Protein AF-A0A1A8GIK7-F1 (afdb_monomer)

Mean predicted aligned error: 8.46 Å

Organism: NCBI:txid1143690

pLDDT: mean 83.05, std 13.23, range [48.0, 95.25]

Structure (mmCIF, N/CA/C/O backbone):
data_AF-A0A1A8GIK7-F1
#
_entry.id   AF-A0A1A8GIK7-F1
#
loop_
_atom_site.group_PDB
_atom_site.id
_atom_site.type_symbol
_atom_site.label_atom_id
_atom_site.label_alt_id
_atom_site.label_comp_id
_atom_site.label_asym_id
_atom_site.label_entity_id
_atom_site.label_seq_id
_atom_site.pdbx_PDB_ins_code
_atom_site.Cartn_x
_atom_site.Cartn_y
_atom_site.Cartn_z
_atom_site.occupancy
_atom_site.B_iso_or_equiv
_atom_site.auth_seq_id
_atom_site.auth_comp_id
_atom_site.auth_asym_id
_atom_site.auth_atom_id
_atom_site.pdbx_PDB_model_num
ATOM 1 N N . THR A 1 1 ? 5.775 -8.229 -13.588 1.00 61.22 1 THR A N 1
ATOM 2 C CA . THR A 1 1 ? 4.514 -8.492 -12.857 1.00 61.22 1 THR A CA 1
ATOM 3 C C . THR A 1 1 ? 4.758 -8.276 -11.381 1.00 61.22 1 THR A C 1
ATOM 5 O O . THR A 1 1 ? 5.738 -8.806 -10.877 1.00 61.22 1 THR A O 1
ATOM 8 N N . CYS A 1 2 ? 3.927 -7.486 -10.700 1.00 80.81 2 CYS A N 1
ATOM 9 C CA . CYS A 1 2 ? 4.028 -7.316 -9.246 1.00 80.81 2 CYS A CA 1
ATOM 10 C C . CYS A 1 2 ? 3.340 -8.500 -8.560 1.00 80.81 2 CYS A C 1
ATOM 12 O O . CYS A 1 2 ? 2.240 -8.877 -8.971 1.00 80.81 2 CYS A O 1
ATOM 14 N N . GLN A 1 3 ? 3.976 -9.101 -7.555 1.00 87.50 3 GLN A N 1
ATOM 15 C CA . GLN A 1 3 ? 3.407 -10.220 -6.805 1.00 87.50 3 GLN A CA 1
ATOM 16 C C . GLN A 1 3 ? 3.294 -9.870 -5.324 1.00 87.50 3 GLN A C 1
ATOM 18 O O . GLN A 1 3 ? 4.249 -9.383 -4.726 1.00 87.50 3 GLN A O 1
ATOM 23 N N . LEU A 1 4 ? 2.130 -10.156 -4.737 1.00 84.94 4 LEU A N 1
ATOM 24 C CA . LEU A 1 4 ? 1.893 -10.069 -3.297 1.00 84.94 4 LEU A CA 1
ATOM 25 C C . LEU A 1 4 ? 1.354 -11.416 -2.812 1.00 84.94 4 LEU A C 1
ATOM 27 O O . LEU A 1 4 ? 0.173 -11.740 -2.980 1.00 84.94 4 LEU A O 1
ATOM 31 N N . GLY A 1 5 ? 2.245 -12.236 -2.254 1.00 84.50 5 GLY A N 1
ATOM 32 C CA . GLY A 1 5 ? 1.946 -13.633 -1.951 1.00 84.50 5 GLY A CA 1
ATOM 33 C C . GLY A 1 5 ? 1.450 -14.373 -3.209 1.00 84.50 5 GLY A C 1
ATOM 34 O O . GLY A 1 5 ? 2.138 -14.358 -4.226 1.00 84.50 5 GLY A O 1
ATOM 35 N N . PRO A 1 6 ? 0.259 -15.002 -3.187 1.00 87.62 6 PRO A N 1
ATOM 36 C CA . PRO A 1 6 ? -0.286 -15.729 -4.337 1.00 87.62 6 PRO A CA 1
ATOM 37 C C . PRO A 1 6 ? -1.006 -14.833 -5.362 1.00 87.62 6 PRO A C 1
ATOM 39 O O . PRO A 1 6 ? -1.591 -15.351 -6.311 1.00 87.62 6 PRO A O 1
ATOM 42 N N . LEU A 1 7 ? -1.045 -13.513 -5.154 1.00 89.44 7 LEU A N 1
ATOM 43 C CA . LEU A 1 7 ? -1.707 -12.570 -6.055 1.00 89.44 7 LEU A CA 1
ATOM 44 C C . LEU A 1 7 ? -0.691 -11.983 -7.036 1.00 89.44 7 LEU A C 1
ATOM 46 O O . LEU A 1 7 ? 0.392 -11.567 -6.631 1.00 89.44 7 LEU A O 1
ATOM 50 N N . ALA A 1 8 ? -1.064 -11.912 -8.313 1.00 91.00 8 ALA A N 1
ATOM 51 C CA . ALA A 1 8 ? -0.278 -11.268 -9.359 1.00 91.00 8 ALA A CA 1
ATOM 52 C C . ALA A 1 8 ? -1.048 -10.075 -9.934 1.00 91.00 8 ALA A C 1
ATOM 54 O O . ALA A 1 8 ? -2.228 -10.192 -10.268 1.00 91.00 8 ALA A O 1
ATOM 55 N N . PHE A 1 9 ? -0.366 -8.940 -10.073 1.00 88.94 9 PHE A N 1
ATOM 56 C CA . PHE A 1 9 ? -0.949 -7.684 -10.531 1.00 88.94 9 PHE A CA 1
ATOM 57 C C . PHE A 1 9 ? -0.259 -7.181 -11.797 1.00 88.94 9 PHE A C 1
ATOM 59 O O . PHE A 1 9 ? 0.972 -7.233 -11.937 1.00 88.94 9 PHE A O 1
ATOM 66 N N . VAL A 1 10 ? -1.076 -6.646 -12.704 1.00 88.88 10 VAL A N 1
ATOM 67 C CA . VAL A 1 10 ? -0.626 -5.908 -13.887 1.00 88.88 10 VAL A CA 1
ATOM 68 C C . VAL A 1 10 ? -0.661 -4.424 -13.540 1.00 88.88 10 VAL A C 1
ATOM 70 O O . VAL A 1 10 ? -1.728 -3.809 -13.441 1.00 88.88 10 VAL A O 1
ATOM 73 N N . VAL A 1 11 ? 0.518 -3.880 -13.260 1.00 87.38 11 VAL A N 1
ATOM 74 C CA . VAL A 1 11 ? 0.707 -2.518 -12.758 1.00 87.38 11 VAL A CA 1
ATOM 75 C C . VAL A 1 11 ? 1.929 -1.892 -13.401 1.00 87.38 11 VAL A C 1
ATOM 77 O O . VAL A 1 11 ? 2.894 -2.589 -13.716 1.00 87.38 11 VAL A O 1
ATOM 80 N N . GLU A 1 12 ? 1.850 -0.585 -13.589 1.00 87.94 12 GLU A N 1
ATOM 81 C CA . GLU A 1 12 ? 2.940 0.252 -14.066 1.00 87.94 12 GLU A CA 1
ATOM 82 C C . GLU A 1 12 ? 3.545 0.958 -12.855 1.00 87.94 12 GLU A C 1
ATOM 84 O O . GLU A 1 12 ? 2.815 1.393 -11.965 1.00 87.94 12 GLU A O 1
ATOM 89 N N . PHE A 1 13 ? 4.873 1.034 -12.804 1.00 87.06 13 PHE A N 1
ATOM 90 C CA . PHE A 1 13 ? 5.594 1.715 -11.734 1.00 87.06 13 PHE A CA 1
ATOM 91 C C . PHE A 1 13 ? 6.315 2.930 -12.297 1.00 87.06 13 PHE A C 1
ATOM 93 O O . PHE A 1 13 ? 6.920 2.861 -13.367 1.00 87.06 13 PHE A O 1
ATOM 100 N N . LEU A 1 14 ? 6.286 4.023 -11.539 1.00 89.62 14 LEU A N 1
ATOM 101 C CA . LEU A 1 14 ? 7.180 5.149 -11.762 1.00 89.62 14 LEU A CA 1
ATOM 102 C C . LEU A 1 14 ? 8.535 4.816 -11.134 1.00 89.62 14 LEU A C 1
ATOM 104 O O . LEU A 1 14 ? 8.604 4.477 -9.954 1.00 89.62 14 LEU A O 1
ATOM 108 N N . VAL A 1 15 ? 9.598 4.896 -11.931 1.00 87.94 15 VAL A N 1
ATOM 109 C CA . VAL A 1 15 ? 10.971 4.650 -11.475 1.00 87.94 15 VAL A CA 1
ATOM 110 C C . VAL A 1 15 ? 11.602 5.982 -11.081 1.00 87.94 15 VAL A C 1
ATOM 112 O O . VAL A 1 15 ? 11.486 6.963 -11.815 1.00 87.94 15 VAL A O 1
ATOM 115 N N . SER A 1 16 ? 12.244 6.016 -9.914 1.00 85.50 16 SER A N 1
ATOM 116 C CA . SER A 1 16 ? 12.937 7.187 -9.379 1.00 85.50 16 SER A CA 1
ATOM 117 C C . SER A 1 16 ? 14.431 6.901 -9.247 1.00 85.50 16 SER A C 1
ATOM 119 O O . SER A 1 16 ? 14.808 5.769 -8.959 1.00 85.50 16 SER A O 1
ATOM 121 N N . ASP A 1 17 ? 15.267 7.931 -9.397 1.00 86.62 17 ASP A N 1
ATOM 122 C CA . ASP A 1 17 ? 16.727 7.844 -9.216 1.00 86.62 17 ASP A CA 1
ATOM 123 C C . ASP A 1 17 ? 17.154 7.751 -7.736 1.00 86.62 17 ASP A C 1
ATOM 125 O O . ASP A 1 17 ? 18.343 7.769 -7.416 1.00 86.62 17 ASP A O 1
ATOM 129 N N . VAL A 1 18 ? 16.194 7.687 -6.807 1.00 81.62 18 VAL A N 1
ATOM 130 C CA . VAL A 1 18 ? 16.473 7.498 -5.382 1.00 81.62 18 VAL A CA 1
ATOM 131 C C . VAL A 1 18 ? 17.030 6.085 -5.170 1.00 81.62 18 VAL A C 1
ATOM 133 O O . VAL A 1 18 ? 16.383 5.121 -5.577 1.00 81.62 18 VAL A O 1
ATOM 136 N N . PRO A 1 19 ? 18.192 5.931 -4.510 1.00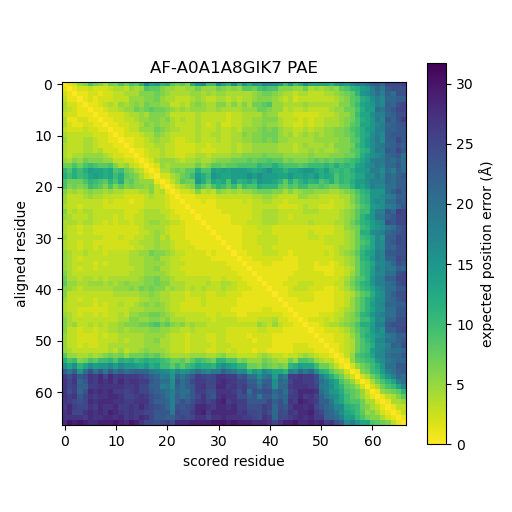 69.81 19 PRO A N 1
ATOM 137 C CA . PRO A 1 19 ? 18.757 4.622 -4.211 1.00 69.81 19 PRO A CA 1
ATOM 138 C C . PRO A 1 19 ? 17.938 3.956 -3.099 1.00 69.81 19 PRO A C 1
ATOM 140 O O . PRO A 1 19 ? 18.235 4.102 -1.915 1.00 69.81 19 PRO A O 1
ATOM 143 N N . SER A 1 20 ? 16.870 3.266 -3.485 1.00 76.56 20 SER A N 1
ATOM 144 C CA . SER A 1 20 ? 16.051 2.441 -2.603 1.00 76.56 20 SER A CA 1
ATOM 145 C C . SER A 1 20 ? 15.657 1.162 -3.329 1.00 76.56 20 SER A C 1
ATOM 147 O O . SER A 1 20 ? 15.215 1.206 -4.476 1.00 76.56 20 SER A O 1
ATOM 149 N N . ASP A 1 21 ? 15.780 0.033 -2.635 1.00 76.00 21 ASP A N 1
ATOM 150 C CA . ASP A 1 21 ? 15.306 -1.270 -3.109 1.00 76.00 21 ASP A CA 1
ATOM 151 C C . ASP A 1 21 ? 13.804 -1.475 -2.810 1.00 76.00 21 ASP A C 1
ATOM 153 O O . ASP A 1 21 ? 13.263 -2.574 -2.960 1.00 76.00 21 ASP A O 1
ATOM 157 N N . GLU A 1 22 ? 13.113 -0.423 -2.361 1.00 81.75 22 GLU A N 1
ATOM 158 C CA . GLU A 1 22 ? 11.719 -0.471 -1.934 1.00 81.75 22 GLU A CA 1
ATOM 159 C C . GLU A 1 22 ? 10.745 -0.045 -3.037 1.00 81.75 22 GLU A C 1
ATOM 161 O O . GLU A 1 22 ? 10.996 0.852 -3.843 1.00 81.75 22 GLU A O 1
ATOM 166 N N . VAL A 1 23 ? 9.564 -0.666 -3.028 1.00 85.94 23 VAL A N 1
ATOM 167 C CA . VAL A 1 23 ? 8.445 -0.309 -3.904 1.00 85.94 23 VAL A CA 1
ATOM 168 C C . VAL A 1 23 ? 7.384 0.416 -3.088 1.00 85.94 23 VAL A C 1
ATOM 170 O O . VAL A 1 23 ? 6.822 -0.144 -2.147 1.00 85.94 23 VAL A O 1
ATOM 173 N N . LEU A 1 24 ? 7.053 1.642 -3.493 1.00 88.06 24 LEU A N 1
ATOM 174 C CA . LEU A 1 24 ? 5.959 2.406 -2.903 1.00 88.06 24 LEU A CA 1
ATOM 175 C C . LEU A 1 24 ? 4.657 2.143 -3.663 1.00 88.06 24 LEU A C 1
ATOM 177 O O . LEU A 1 24 ? 4.554 2.396 -4.863 1.00 88.06 24 LEU A O 1
ATOM 181 N N . LEU A 1 25 ? 3.646 1.650 -2.948 1.00 89.81 25 LEU A N 1
ATOM 182 C CA . LEU A 1 25 ? 2.300 1.464 -3.485 1.00 89.81 25 LEU A CA 1
ATOM 183 C C . LEU A 1 25 ? 1.459 2.706 -3.185 1.00 89.81 25 LEU A C 1
ATOM 185 O O . LEU A 1 25 ? 1.053 2.942 -2.047 1.00 89.81 25 LEU A O 1
ATOM 189 N N . GLY A 1 26 ? 1.223 3.505 -4.223 1.00 89.69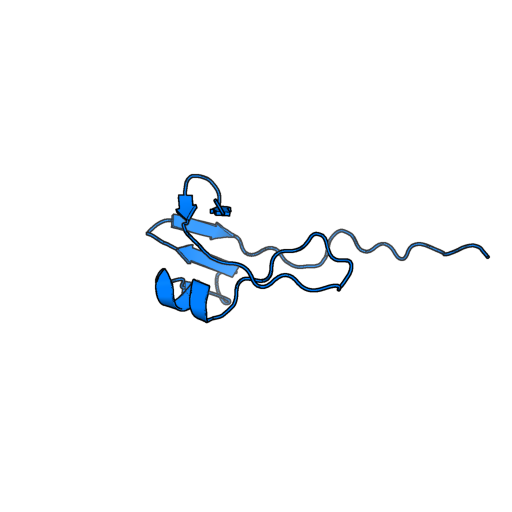 26 GLY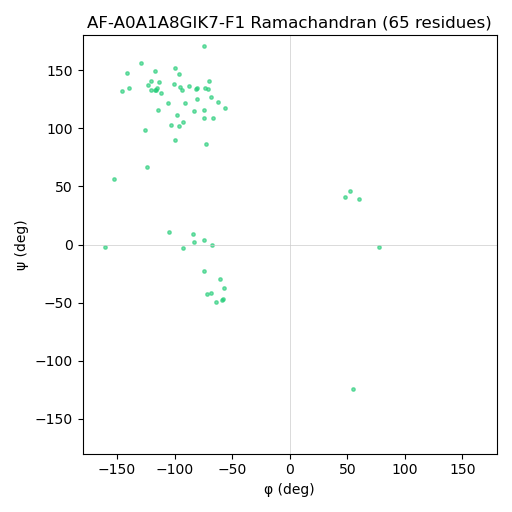 A N 1
ATOM 190 C CA . GLY A 1 26 ? 0.423 4.720 -4.154 1.00 89.69 26 GLY A CA 1
ATOM 191 C C . GLY A 1 26 ? -1.082 4.460 -4.063 1.00 89.69 26 GLY A C 1
ATOM 192 O O . GLY A 1 26 ? -1.576 3.344 -4.235 1.00 89.69 26 GLY A O 1
ATOM 193 N N . PHE A 1 27 ? -1.839 5.528 -3.810 1.00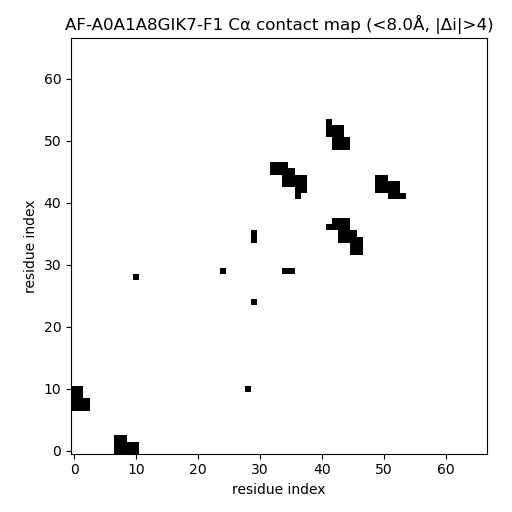 90.00 27 PHE A N 1
ATOM 194 C CA . PHE A 1 27 ? -3.300 5.470 -3.705 1.00 90.00 27 PHE A CA 1
ATOM 195 C C . PHE A 1 27 ? -3.991 4.973 -4.988 1.00 90.00 27 PHE A C 1
ATOM 197 O O . PHE A 1 27 ? -5.045 4.342 -4.924 1.00 90.00 27 PHE A O 1
ATOM 204 N N . ASP A 1 28 ? -3.402 5.224 -6.151 1.00 90.81 28 ASP A N 1
ATOM 205 C CA . ASP A 1 28 ? -3.844 4.703 -7.445 1.00 90.81 28 ASP A CA 1
ATOM 206 C C . ASP A 1 28 ? -3.883 3.166 -7.466 1.00 90.81 28 ASP A C 1
ATOM 208 O O . ASP A 1 28 ? -4.898 2.577 -7.838 1.00 90.81 28 ASP A O 1
ATOM 212 N N . PHE A 1 29 ? -2.831 2.508 -6.977 1.00 90.81 29 PHE A N 1
ATOM 213 C CA . PHE A 1 29 ? -2.792 1.058 -6.806 1.00 90.81 29 PHE A CA 1
ATOM 214 C C . PHE A 1 29 ? -3.836 0.594 -5.785 1.00 90.81 29 PHE A C 1
ATOM 216 O O . PHE A 1 29 ? -4.610 -0.328 -6.061 1.00 90.81 29 PHE A O 1
ATOM 223 N N . LEU A 1 30 ? -3.873 1.242 -4.614 1.00 91.69 30 LEU A N 1
ATOM 224 C CA . LEU A 1 30 ? -4.769 0.863 -3.516 1.00 91.69 30 LEU A CA 1
ATOM 225 C C . LEU A 1 30 ? -6.238 0.927 -3.947 1.00 91.69 30 LEU A C 1
ATOM 227 O O . LEU A 1 30 ? -6.993 -0.024 -3.739 1.00 91.69 30 LEU A O 1
ATOM 231 N N . SER A 1 31 ? -6.635 2.028 -4.584 1.00 92.25 31 SER A N 1
ATOM 232 C CA . SER A 1 31 ? -8.005 2.249 -5.047 1.00 92.25 31 SER A CA 1
ATOM 233 C C . SER A 1 31 ? -8.385 1.313 -6.195 1.00 92.25 31 SER A C 1
ATOM 235 O O . SER A 1 31 ? -9.467 0.727 -6.158 1.00 92.25 31 SER A O 1
ATOM 237 N N . LYS A 1 32 ? -7.485 1.082 -7.163 1.00 91.81 32 LYS A N 1
ATOM 238 C CA . LYS A 1 32 ? -7.718 0.180 -8.306 1.00 91.81 32 LYS A CA 1
ATOM 239 C C . LYS A 1 32 ? -8.066 -1.246 -7.878 1.00 91.81 32 LYS A C 1
ATOM 241 O O . LYS A 1 32 ? -8.895 -1.886 -8.521 1.00 91.81 32 LYS A O 1
ATOM 246 N N . TYR A 1 33 ? -7.444 -1.743 -6.810 1.00 91.44 33 TYR A N 1
ATOM 247 C CA . TYR A 1 33 ? -7.647 -3.113 -6.326 1.00 91.44 33 TYR A CA 1
ATOM 248 C C . TYR A 1 33 ? -8.507 -3.210 -5.060 1.00 91.44 33 TYR A C 1
ATOM 250 O O . TYR A 1 33 ? -8.599 -4.288 -4.468 1.00 91.44 33 TYR A O 1
ATOM 258 N N . GLY A 1 34 ? -9.153 -2.110 -4.653 1.00 91.50 34 GLY A N 1
ATOM 259 C CA . GLY A 1 34 ? -10.053 -2.085 -3.498 1.00 91.50 34 GLY A CA 1
ATOM 260 C C . GLY A 1 34 ? -9.359 -2.482 -2.195 1.00 91.50 34 GLY A C 1
ATOM 261 O O . GLY A 1 34 ? -9.919 -3.241 -1.401 1.00 91.50 34 GLY A O 1
ATOM 262 N N . MET A 1 35 ? -8.119 -2.033 -2.008 1.00 93.81 35 MET A N 1
ATOM 263 C CA . MET A 1 35 ? -7.325 -2.354 -0.829 1.00 93.81 35 MET A CA 1
ATOM 264 C C . MET A 1 35 ? -7.885 -1.630 0.403 1.00 93.81 35 MET A C 1
ATOM 266 O O . MET A 1 35 ? -8.179 -0.437 0.358 1.00 93.81 35 MET A O 1
ATOM 270 N N . VAL A 1 36 ? -8.024 -2.355 1.512 1.00 94.56 36 VAL A N 1
ATOM 271 C CA . VAL A 1 36 ? -8.481 -1.820 2.800 1.00 94.56 36 VAL A CA 1
ATOM 272 C C . VAL A 1 36 ? -7.337 -1.926 3.793 1.00 94.56 36 VAL A C 1
ATOM 274 O O . VAL A 1 36 ? -6.906 -3.029 4.120 1.00 94.56 36 VAL A O 1
ATOM 277 N N . VAL A 1 37 ? -6.852 -0.781 4.266 1.00 93.75 37 VAL A N 1
ATOM 278 C CA . VAL A 1 37 ? -5.813 -0.699 5.297 1.00 93.75 37 VAL A CA 1
ATOM 279 C C . VAL A 1 37 ? -6.494 -0.472 6.639 1.00 93.75 37 VAL A C 1
ATOM 281 O O . VAL A 1 37 ? -7.077 0.585 6.874 1.00 93.75 37 VAL A O 1
ATOM 284 N N . ASP A 1 38 ? -6.435 -1.473 7.509 1.00 94.19 38 ASP A N 1
ATOM 285 C CA . ASP A 1 38 ? -6.959 -1.410 8.866 1.00 94.19 38 ASP A CA 1
ATOM 286 C C . ASP A 1 38 ? -5.802 -1.216 9.849 1.00 94.19 38 ASP A C 1
ATOM 288 O O . ASP A 1 38 ? -5.052 -2.139 10.178 1.00 94.19 38 ASP A O 1
ATOM 292 N N . LEU A 1 39 ? -5.665 0.021 10.324 1.00 91.38 39 LEU A N 1
ATOM 293 C CA . LEU A 1 39 ? -4.648 0.400 11.302 1.00 91.38 39 LEU A CA 1
ATOM 294 C C . LEU A 1 39 ? -4.979 -0.092 12.718 1.00 91.38 39 LEU A C 1
ATOM 296 O O . LEU A 1 39 ? -4.069 -0.252 13.527 1.00 91.38 39 LEU A O 1
ATOM 300 N N . GLY A 1 40 ? -6.255 -0.353 13.019 1.00 94.31 40 GLY A N 1
ATOM 301 C CA . GLY A 1 40 ? -6.683 -0.867 14.319 1.00 94.31 40 GLY A CA 1
ATOM 302 C C . GLY A 1 40 ? -6.277 -2.325 14.511 1.00 94.31 40 GLY A C 1
ATOM 303 O O . GLY A 1 40 ? -5.769 -2.690 15.569 1.00 94.31 40 GLY A O 1
ATOM 304 N N . THR A 1 41 ? -6.442 -3.150 13.473 1.00 95.00 41 THR A N 1
ATOM 305 C CA . THR A 1 41 ? -6.016 -4.563 13.487 1.00 95.00 41 THR A CA 1
ATOM 306 C C . THR A 1 41 ? -4.606 -4.791 12.939 1.00 95.00 41 THR A C 1
ATOM 308 O O . THR A 1 41 ? -4.124 -5.921 12.973 1.00 95.00 41 THR A O 1
ATOM 311 N N . LYS A 1 42 ? -3.933 -3.739 12.452 1.00 94.50 42 LYS A N 1
ATOM 312 C CA . LYS A 1 42 ? -2.644 -3.808 11.741 1.00 94.50 42 LYS A CA 1
ATOM 313 C C . LYS A 1 42 ? -2.669 -4.797 10.571 1.00 94.50 42 LYS A C 1
ATOM 315 O O . LYS A 1 42 ? -1.757 -5.606 10.392 1.00 94.50 42 LYS A O 1
ATOM 320 N N . THR A 1 43 ? -3.717 -4.738 9.755 1.00 95.06 43 THR A N 1
ATOM 321 C CA . THR A 1 43 ? -3.851 -5.599 8.576 1.00 95.06 43 THR A CA 1
ATOM 322 C C . THR A 1 43 ? -4.171 -4.813 7.314 1.00 95.06 43 THR A C 1
ATOM 324 O O . THR A 1 43 ? -4.707 -3.708 7.333 1.00 95.06 43 THR A O 1
ATOM 327 N N . CYS A 1 44 ? -3.832 -5.410 6.181 1.00 94.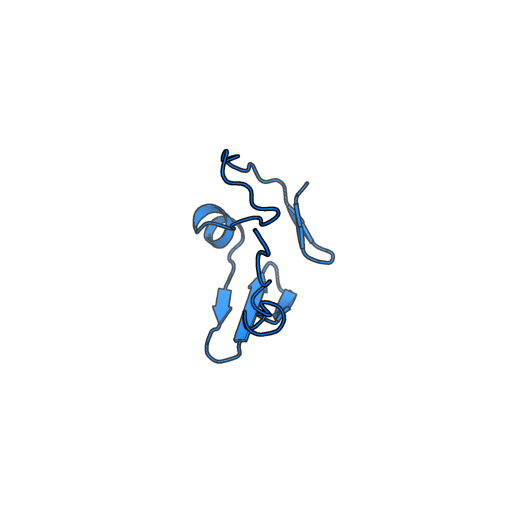12 44 CYS A N 1
ATOM 328 C CA . CYS A 1 44 ? -4.274 -4.997 4.866 1.00 94.12 44 CYS A CA 1
ATOM 329 C C . CYS A 1 44 ? -5.141 -6.103 4.266 1.00 94.12 44 CYS A C 1
ATOM 331 O O . CYS A 1 44 ? -4.761 -7.275 4.285 1.00 94.12 44 CYS A O 1
ATOM 333 N N . LYS A 1 45 ? -6.277 -5.736 3.674 1.00 95.25 45 LYS A N 1
ATOM 334 C CA . LYS A 1 45 ? -7.102 -6.636 2.872 1.00 95.25 45 LYS A CA 1
ATOM 335 C C . LYS A 1 45 ? -7.066 -6.234 1.403 1.00 95.25 45 LYS A C 1
ATOM 337 O O . LYS A 1 45 ? -7.337 -5.087 1.070 1.00 95.25 45 LYS A O 1
ATOM 342 N N . ILE A 1 46 ? -6.816 -7.195 0.522 1.00 93.56 46 ILE A N 1
ATOM 343 C CA . ILE A 1 46 ? -6.848 -7.012 -0.934 1.00 93.56 46 ILE A CA 1
ATOM 344 C C . ILE A 1 46 ? -7.361 -8.289 -1.598 1.00 93.56 46 ILE A C 1
ATOM 346 O O . ILE A 1 46 ? -6.939 -9.392 -1.249 1.00 93.56 46 ILE A O 1
ATOM 350 N N . MET A 1 47 ? -8.315 -8.156 -2.526 1.00 88.38 47 MET A N 1
ATOM 351 C CA . MET A 1 47 ? -8.909 -9.284 -3.268 1.00 88.38 47 MET A CA 1
ATOM 352 C C . MET A 1 47 ? -9.342 -10.467 -2.374 1.00 88.38 47 MET A C 1
ATOM 354 O O . MET A 1 47 ? -9.108 -11.633 -2.686 1.00 88.38 47 MET A O 1
ATOM 358 N N . GLY A 1 48 ? -9.936 -10.166 -1.214 1.00 89.12 48 GLY A N 1
ATOM 359 C CA . GLY A 1 48 ? -10.410 -11.176 -0.258 1.00 89.12 48 GLY A CA 1
ATOM 360 C C . GLY A 1 48 ? -9.325 -11.832 0.606 1.00 89.12 48 GLY A C 1
ATOM 361 O O . GLY A 1 48 ? -9.665 -12.623 1.481 1.00 89.12 48 GLY A O 1
ATOM 362 N N . ARG A 1 49 ? -8.045 -11.488 0.420 1.00 92.12 49 ARG A N 1
ATOM 363 C CA . ARG A 1 49 ? -6.929 -11.949 1.259 1.00 92.12 49 ARG A CA 1
ATOM 364 C C . ARG A 1 49 ? -6.528 -10.893 2.274 1.00 92.12 49 ARG A C 1
ATOM 366 O O . ARG A 1 49 ? -6.695 -9.706 2.017 1.00 92.12 49 ARG A O 1
ATOM 373 N N . VAL A 1 50 ? -5.991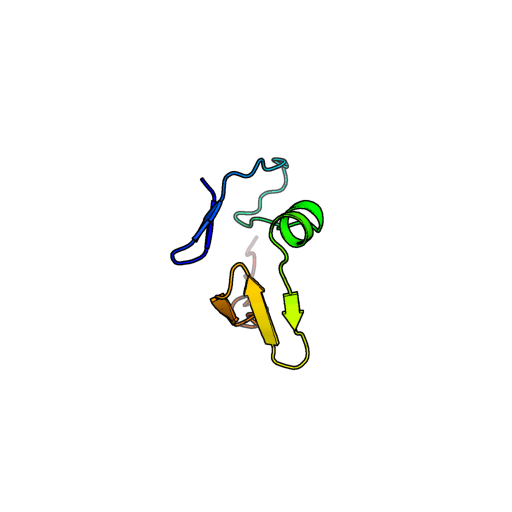 -11.349 3.402 1.00 94.69 50 VAL A N 1
ATOM 374 C CA . VAL A 1 50 ? -5.524 -10.506 4.505 1.00 94.69 50 VAL A CA 1
ATOM 375 C C . VAL A 1 50 ? -4.020 -10.696 4.669 1.00 94.69 50 VAL A C 1
ATOM 377 O O . VAL A 1 50 ? -3.541 -11.829 4.690 1.00 94.69 50 VAL A O 1
ATOM 380 N N . PHE A 1 51 ? -3.296 -9.590 4.780 1.00 92.50 51 PHE A N 1
ATOM 381 C CA . PHE A 1 51 ? -1.855 -9.522 4.980 1.00 92.50 51 PHE A CA 1
ATOM 382 C C . PHE A 1 51 ? -1.564 -8.710 6.250 1.00 92.50 51 PHE A C 1
ATOM 384 O O . PHE A 1 51 ? -2.210 -7.680 6.459 1.00 92.50 51 PHE A O 1
ATOM 391 N N . PRO A 1 52 ? -0.623 -9.138 7.107 1.00 92.94 52 PRO A N 1
ATOM 392 C CA . PRO A 1 52 ? -0.2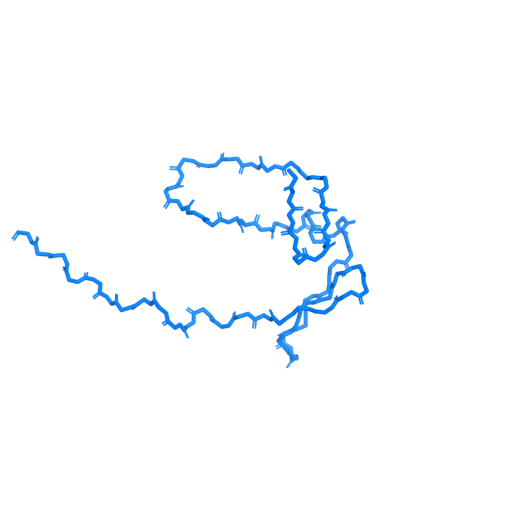13 -8.341 8.257 1.00 92.94 52 PRO A CA 1
ATOM 393 C C . PRO A 1 52 ? 0.565 -7.102 7.798 1.00 92.94 52 PRO A C 1
ATOM 395 O O . PRO A 1 52 ? 1.378 -7.184 6.875 1.00 92.94 52 PRO A O 1
ATOM 398 N N . LEU A 1 53 ? 0.327 -5.961 8.446 1.00 91.19 53 LEU A N 1
ATOM 399 C CA . LEU A 1 53 ? 1.194 -4.791 8.324 1.00 91.19 53 LEU A CA 1
ATOM 400 C C . LEU A 1 53 ? 2.406 -4.990 9.237 1.00 91.19 53 LEU A C 1
ATOM 402 O O . LEU A 1 53 ? 2.259 -5.413 10.383 1.00 91.19 53 LEU A O 1
ATOM 406 N N . LEU A 1 54 ? 3.597 -4.703 8.717 1.00 86.44 54 LEU A N 1
ATOM 407 C CA . LEU A 1 54 ? 4.834 -4.761 9.487 1.00 86.44 54 LEU A CA 1
ATOM 408 C C . LEU A 1 54 ? 5.061 -3.417 10.182 1.00 86.44 54 LEU A C 1
ATOM 410 O O . LEU A 1 54 ? 4.895 -2.364 9.566 1.00 86.44 54 LEU A O 1
ATOM 414 N N . ASP A 1 55 ? 5.456 -3.459 11.452 1.00 80.00 55 ASP A N 1
ATOM 415 C CA . ASP A 1 55 ? 6.015 -2.289 12.123 1.00 80.00 55 ASP A CA 1
ATOM 416 C C . ASP A 1 55 ? 7.439 -2.070 11.585 1.00 80.00 55 ASP A C 1
ATOM 418 O O . ASP A 1 55 ? 8.212 -3.021 11.471 1.00 80.00 55 ASP A O 1
ATOM 422 N N . LEU A 1 56 ? 7.797 -0.827 11.252 1.00 70.44 56 LEU A N 1
ATOM 423 C CA . LEU A 1 56 ? 9.086 -0.484 10.622 1.00 70.44 56 LEU A CA 1
ATOM 424 C C . LEU A 1 56 ? 10.310 -0.694 11.550 1.00 70.44 56 LEU A C 1
ATOM 426 O O . LEU A 1 56 ? 11.454 -0.473 11.164 1.00 70.44 56 LEU A O 1
ATOM 430 N N . GLU A 1 57 ? 10.082 -1.136 12.783 1.00 6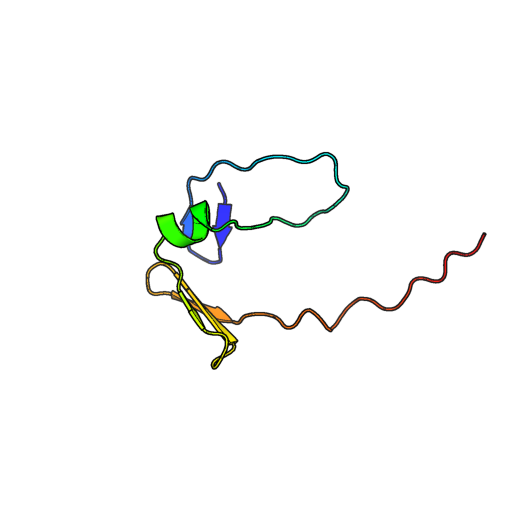6.06 57 GLU A N 1
ATOM 431 C CA . GLU A 1 57 ? 11.083 -1.281 13.833 1.00 66.06 57 GLU A CA 1
ATOM 432 C C . GLU A 1 57 ? 11.538 -2.744 13.933 1.00 66.06 57 GLU A C 1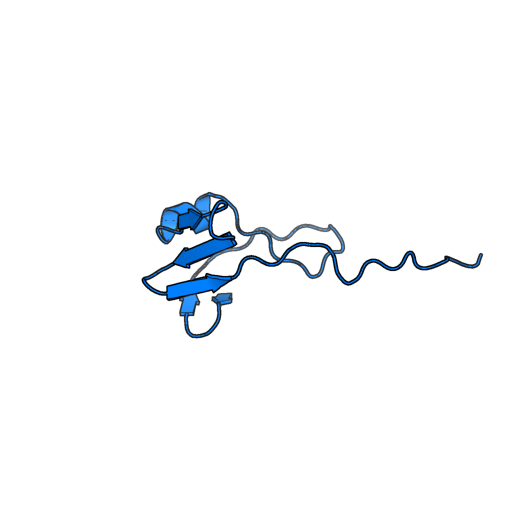
ATOM 434 O O . GLU A 1 57 ? 10.951 -3.532 14.669 1.00 66.06 57 GLU A O 1
ATOM 439 N N . THR A 1 58 ? 12.577 -3.140 13.186 1.00 50.50 58 THR A N 1
ATOM 440 C CA . THR A 1 58 ? 13.462 -4.266 13.588 1.00 50.50 58 THR A CA 1
ATOM 441 C C . THR A 1 58 ? 14.841 -4.318 12.908 1.00 50.50 58 THR A C 1
ATOM 443 O O . THR A 1 58 ? 15.638 -5.180 13.275 1.00 50.50 58 THR A O 1
ATOM 446 N N . SER A 1 59 ? 15.213 -3.428 11.975 1.00 51.03 59 SER A N 1
ATOM 447 C CA . SER A 1 59 ? 16.570 -3.484 11.385 1.00 51.03 59 SER A CA 1
ATOM 448 C C . SER A 1 59 ? 17.122 -2.150 10.870 1.00 51.03 59 SER A C 1
ATOM 450 O O . SER A 1 59 ? 17.548 -2.027 9.729 1.00 51.03 59 SER A O 1
ATOM 452 N N . LEU A 1 60 ? 17.179 -1.138 11.732 1.00 53.44 60 LEU A N 1
ATOM 453 C CA . LEU A 1 60 ? 18.080 -0.002 11.521 1.00 53.44 60 LEU A CA 1
ATOM 454 C C . LEU A 1 60 ? 18.976 0.143 12.750 1.00 53.44 60 LEU A C 1
ATOM 456 O O . LEU A 1 60 ? 18.888 1.107 13.504 1.00 53.44 60 LEU A O 1
ATOM 460 N N . SER A 1 61 ? 19.849 -0.844 12.983 1.00 54.16 61 SER A N 1
ATOM 461 C CA . SER A 1 61 ? 21.020 -0.582 13.819 1.00 54.16 61 SER A CA 1
ATOM 462 C C . SER A 1 61 ? 21.846 0.494 13.105 1.00 54.16 61 SER A C 1
ATOM 464 O O . SER A 1 61 ? 22.208 0.268 11.945 1.00 54.16 61 SER A O 1
ATOM 466 N N . PRO A 1 62 ? 22.139 1.645 13.733 1.00 53.69 62 PRO A N 1
ATOM 467 C CA . PRO A 1 62 ? 22.946 2.680 13.103 1.00 53.69 62 PRO A CA 1
ATOM 468 C C . PRO A 1 62 ? 24.287 2.076 12.672 1.00 53.69 62 PRO A C 1
ATOM 470 O O . PRO A 1 62 ? 25.045 1.580 13.506 1.00 53.69 62 PRO A O 1
ATOM 473 N N . GLN A 1 63 ? 24.571 2.077 11.368 1.00 59.50 63 GLN A N 1
ATOM 474 C CA . GLN A 1 63 ? 25.893 1.699 10.884 1.00 59.50 63 GLN A CA 1
ATOM 475 C C . GLN A 1 63 ? 26.846 2.855 11.182 1.00 59.50 63 GLN A C 1
ATOM 477 O O . GLN A 1 63 ? 26.679 3.962 10.671 1.00 59.50 63 GLN A O 1
ATOM 482 N N . VAL A 1 64 ? 27.834 2.607 12.040 1.00 65.75 64 VAL A N 1
ATOM 483 C CA . VAL A 1 64 ? 28.934 3.546 12.265 1.00 65.75 64 VAL A CA 1
ATOM 484 C C . VAL A 1 64 ? 29.744 3.615 10.973 1.00 65.75 64 VAL A C 1
ATOM 486 O O . VAL A 1 64 ? 30.436 2.663 10.621 1.00 65.75 64 VAL A O 1
ATOM 489 N N . VAL A 1 65 ? 29.651 4.736 10.259 1.00 63.88 65 VAL A N 1
ATOM 490 C CA . VAL A 1 65 ? 30.546 5.033 9.139 1.00 63.88 65 VAL A CA 1
ATOM 491 C C . VAL A 1 65 ? 31.899 5.415 9.733 1.00 63.88 65 VAL A C 1
ATOM 493 O O . VAL A 1 65 ? 32.033 6.470 10.350 1.00 63.88 65 VAL A O 1
ATOM 496 N N . VAL A 1 66 ? 32.893 4.541 9.588 1.00 64.69 66 VAL A N 1
ATOM 497 C CA . VAL A 1 66 ? 34.288 4.862 9.912 1.00 64.69 66 VAL A CA 1
ATOM 498 C C . VAL A 1 66 ? 34.879 5.584 8.699 1.00 64.69 66 VAL A C 1
ATOM 500 O O . VAL A 1 66 ? 34.934 4.998 7.619 1.00 64.69 66 VAL A O 1
ATOM 503 N N . MET A 1 67 ? 35.246 6.860 8.872 1.00 48.00 67 MET A N 1
ATOM 504 C CA . MET A 1 67 ? 36.043 7.636 7.906 1.00 48.00 67 MET A CA 1
ATOM 505 C C . MET A 1 67 ? 37.529 7.311 8.033 1.00 48.00 67 MET A C 1
ATOM 507 O O . MET A 1 67 ? 37.976 7.059 9.176 1.00 48.00 67 MET A O 1
#

Secondary structure (DSSP, 8-state):
-EEETTEEE-------SS--------HHHHHHTT-EEETTTTEEEETTEEEEPPPS-SS--------

Foldseek 3Di:
DDDDPPDDDDDDADDDPPPDPDGDDDPVNCVVQVWDQDPPQQWIDGPNDIDHHDDPPDDCPPDPDDD

Sequence (67 aa):
TCQLGPLAFVVEFLVSDVPSDEVLLGFDFLSKYGMVVDLGTKTCKIMGRVFPLLDLETSLSPQVVVM

Nearest PDB structures (foldseek):
  5ys4-assembly2_C  TM=8.919E-01  e=2.231E-01  Leishmania major
  5ys4-assembly3_E  TM=8.794E-01  e=2.231E-01  Leishmania major
  5ys4-assembly1_D  TM=8.747E-01  e=2.388E-01  Leishmania major
  7efy-assembly1_A-2  TM=8.875E-01  e=3.135E-01  Cryptosporidium hominis

InterPro domains:
  IPR021109 Aspartic peptidase domain superfamily [G3DSA:2.40.70.10] (1-59)

Solvent-accessible surface area (backbone atoms only — not comparable to full-atom values): 4806 Å² total; per-residue (Å²): 124,53,70,62,85,96,44,77,42,94,78,87,79,88,86,69,94,64,96,62,100,72,84,86,84,50,69,68,58,36,59,75,54,63,49,45,78,37,79,89,80,37,31,33,35,43,86,92,42,78,43,79,58,79,74,91,81,84,80,79,75,83,78,83,82,83,129

Radius of gyration: 15.47 Å; Cα contacts (8 Å, |Δi|>4): 45; chains: 1; bounding box: 46×24×28 Å